Protein AF-A0A1S2QIK2-F1 (afdb_monomer)

Secondary structure (DSSP, 8-state):
-HHHHHHHHHHHHHHHHHHHHHHHHHHHHHHTGGGT-SSSHHHHHHHHHHHHHHHTEETTEE-HHHHHHHHHHHHHHHHHHHHHHHHHHHHHHHHTT--

Foldseek 3Di:
DLVVLVVVLVVLVVVLVVLVVLLVVLVVCLVPVVVLDDPDPVSVVVNVVSVCSNCCNDPPDRNNVSNVVSVVSVVVSVVSVVVSVVVVVVVVVVVVVVD

Structure (mmCIF, N/CA/C/O backbone):
data_AF-A0A1S2QIK2-F1
#
_entry.id   AF-A0A1S2QIK2-F1
#
loop_
_atom_site.group_PDB
_atom_site.id
_atom_site.type_symbol
_atom_site.label_atom_id
_atom_site.label_alt_id
_atom_site.label_comp_id
_atom_site.label_asym_id
_atom_site.label_entity_id
_atom_site.label_seq_id
_atom_site.pdbx_PDB_ins_code
_atom_site.Cartn_x
_atom_site.Cartn_y
_atom_site.Cartn_z
_atom_site.occupancy
_atom_site.B_iso_or_equiv
_atom_site.auth_seq_id
_atom_site.auth_comp_id
_atom_site.auth_asym_id
_atom_site.auth_atom_id
_atom_site.pdbx_PDB_model_num
ATOM 1 N N . MET A 1 1 ? -5.935 4.147 26.553 1.00 66.50 1 MET A N 1
ATOM 2 C CA . MET A 1 1 ? -6.179 3.355 25.323 1.00 66.50 1 MET A CA 1
ATOM 3 C C . MET A 1 1 ? -6.330 4.203 24.059 1.00 66.50 1 MET A C 1
ATOM 5 O O . MET A 1 1 ? -5.510 4.027 23.174 1.00 66.50 1 MET A O 1
ATOM 9 N N . TYR A 1 2 ? -7.274 5.155 23.953 1.00 76.75 2 TYR A N 1
ATOM 10 C CA . TYR A 1 2 ? -7.459 5.943 22.707 1.00 76.75 2 TYR A CA 1
ATOM 11 C C . TYR A 1 2 ? -6.205 6.715 22.236 1.00 76.75 2 TYR A C 1
ATOM 13 O O . TYR A 1 2 ? -5.917 6.744 21.045 1.00 76.75 2 TYR A O 1
ATOM 21 N N . LYS A 1 3 ? -5.421 7.299 23.159 1.00 80.31 3 LYS A N 1
ATOM 22 C CA . LYS A 1 3 ? -4.139 7.954 22.822 1.00 80.31 3 LYS A CA 1
ATOM 23 C C . LYS A 1 3 ? -3.128 6.965 22.221 1.00 80.31 3 LYS A C 1
ATOM 25 O O . LYS A 1 3 ? -2.548 7.259 21.186 1.00 80.31 3 LYS A O 1
ATOM 30 N N . THR A 1 4 ? -2.973 5.789 22.829 1.00 82.62 4 THR A N 1
ATOM 31 C CA . THR A 1 4 ? -2.077 4.722 22.354 1.00 82.62 4 THR A CA 1
ATOM 32 C C . THR A 1 4 ? -2.488 4.215 20.972 1.00 82.62 4 THR A C 1
ATOM 34 O O . THR A 1 4 ? -1.647 4.140 20.086 1.00 82.62 4 THR A O 1
ATOM 37 N N . LEU A 1 5 ? -3.785 3.962 20.752 1.00 85.56 5 LEU A N 1
ATOM 38 C CA . LEU A 1 5 ? -4.320 3.559 19.444 1.00 85.56 5 LEU A CA 1
ATOM 39 C C . LEU A 1 5 ? -4.040 4.610 18.364 1.00 85.56 5 LEU A C 1
ATOM 41 O O . LEU A 1 5 ? -3.653 4.263 17.254 1.00 85.56 5 LEU A O 1
ATOM 45 N N . LYS A 1 6 ? -4.166 5.897 18.706 1.00 86.62 6 LYS A N 1
ATOM 46 C CA . LYS A 1 6 ? -3.876 7.003 17.788 1.00 86.62 6 LYS A CA 1
ATOM 47 C C . LYS A 1 6 ? -2.396 7.090 17.414 1.00 86.62 6 LYS A C 1
ATOM 49 O O . LYS A 1 6 ? -2.087 7.324 16.251 1.00 86.62 6 LYS A O 1
ATOM 54 N N . VAL A 1 7 ? -1.496 6.868 18.371 1.00 89.19 7 VAL A N 1
ATOM 55 C CA . VAL A 1 7 ? -0.048 6.820 18.115 1.00 89.19 7 VAL A CA 1
ATOM 56 C C . VAL A 1 7 ? 0.309 5.620 17.237 1.00 89.19 7 VAL A C 1
ATOM 58 O O . VAL A 1 7 ? 1.007 5.792 16.244 1.00 89.19 7 VAL A O 1
ATOM 61 N N . ILE A 1 8 ? -0.226 4.433 17.545 1.00 89.06 8 ILE A N 1
ATOM 62 C CA . ILE A 1 8 ? -0.003 3.219 16.747 1.00 89.06 8 ILE A CA 1
ATOM 63 C C . ILE A 1 8 ? -0.510 3.415 15.314 1.00 89.06 8 ILE A C 1
ATOM 65 O O . ILE A 1 8 ? 0.237 3.153 14.378 1.00 89.06 8 ILE A O 1
ATOM 69 N N . HIS A 1 9 ? -1.730 3.933 15.129 1.00 92.56 9 HIS A N 1
ATOM 70 C CA . HIS A 1 9 ? -2.282 4.217 13.801 1.00 92.56 9 HIS A CA 1
ATOM 71 C C . HIS A 1 9 ? -1.425 5.224 13.026 1.00 92.56 9 HIS A C 1
ATOM 73 O O . HIS A 1 9 ? -1.164 5.016 11.849 1.00 92.56 9 HIS A O 1
ATOM 79 N N . HIS A 1 10 ? -0.955 6.297 13.668 1.00 91.19 10 HIS A N 1
ATOM 80 C CA . HIS A 1 10 ? -0.154 7.312 12.985 1.00 91.19 10 HIS A CA 1
ATOM 81 C C . HIS A 1 10 ? 1.227 6.784 12.566 1.00 91.19 10 HIS A C 1
ATOM 83 O O . HIS A 1 10 ? 1.657 7.033 11.445 1.00 91.19 10 HIS A O 1
ATOM 89 N N . ILE A 1 11 ? 1.900 6.010 13.424 1.00 90.94 11 ILE A N 1
ATOM 90 C CA . ILE A 1 11 ? 3.210 5.416 13.107 1.00 90.94 11 ILE A CA 1
ATOM 91 C C . ILE A 1 11 ? 3.064 4.325 12.040 1.00 90.94 11 ILE A C 1
ATOM 93 O O . ILE A 1 11 ? 3.779 4.344 11.039 1.00 90.94 11 ILE A O 1
ATOM 97 N N . ALA A 1 12 ? 2.104 3.410 12.212 1.00 90.38 12 ALA A N 1
ATOM 98 C CA . ALA A 1 12 ? 1.802 2.388 11.213 1.00 90.38 12 ALA A CA 1
ATOM 99 C C . ALA A 1 12 ? 1.356 3.018 9.886 1.00 90.38 12 ALA A C 1
ATOM 101 O O . ALA A 1 12 ? 1.701 2.517 8.821 1.00 90.38 12 ALA A O 1
ATOM 102 N N . GLY A 1 13 ? 0.634 4.138 9.942 1.00 92.88 13 GLY A N 1
ATOM 103 C CA . GLY A 1 13 ? 0.178 4.891 8.779 1.00 92.88 13 GLY A CA 1
ATOM 104 C C . GLY A 1 13 ? 1.309 5.612 8.064 1.00 92.88 13 GLY A C 1
ATOM 105 O O . GLY A 1 13 ? 1.320 5.645 6.839 1.00 92.88 13 GLY A O 1
ATOM 106 N N . LEU A 1 14 ? 2.304 6.127 8.787 1.00 93.50 14 LEU A N 1
ATOM 107 C CA . LEU A 1 14 ? 3.482 6.737 8.176 1.00 93.50 14 LEU A CA 1
ATOM 108 C C . LEU A 1 14 ? 4.303 5.690 7.409 1.00 93.50 14 LEU A C 1
ATOM 110 O O . LEU A 1 14 ? 4.634 5.899 6.246 1.00 93.50 14 LEU A O 1
ATOM 114 N N . ILE A 1 15 ? 4.552 4.533 8.028 1.00 91.31 15 ILE A N 1
ATOM 115 C CA . ILE A 1 15 ? 5.289 3.426 7.399 1.00 91.31 15 ILE A CA 1
ATOM 116 C C . ILE A 1 15 ? 4.483 2.842 6.230 1.00 91.31 15 ILE A C 1
ATOM 118 O O . ILE A 1 15 ? 5.005 2.665 5.131 1.00 91.31 15 ILE A O 1
ATOM 122 N N . GLY A 1 16 ? 3.192 2.586 6.449 1.00 91.31 16 GLY A N 1
ATOM 123 C CA . GLY A 1 16 ? 2.292 2.043 5.437 1.00 91.31 16 GLY A CA 1
ATOM 124 C C . GLY A 1 16 ? 2.088 2.990 4.258 1.00 91.31 16 GLY A C 1
ATOM 125 O O . GLY A 1 16 ? 2.076 2.536 3.120 1.00 91.31 16 GLY A O 1
ATOM 126 N N . SER A 1 17 ? 1.986 4.302 4.491 1.00 91.38 17 SER A N 1
ATOM 127 C CA . SER A 1 17 ? 1.806 5.272 3.405 1.00 91.38 17 SER A CA 1
ATOM 128 C C . SER A 1 17 ? 3.024 5.340 2.492 1.00 91.38 17 SER A C 1
ATOM 130 O O . SER A 1 17 ? 2.837 5.406 1.284 1.00 91.38 17 SER A O 1
ATOM 132 N N . LEU A 1 18 ? 4.248 5.229 3.021 1.00 91.94 18 LEU A N 1
ATOM 133 C CA . LEU A 1 18 ? 5.455 5.157 2.196 1.00 91.94 18 LEU A CA 1
ATOM 134 C C . LEU A 1 18 ? 5.439 3.928 1.274 1.00 91.94 18 LEU A C 1
ATOM 136 O O . LEU A 1 18 ? 5.712 4.042 0.078 1.00 91.94 18 LEU A O 1
ATOM 140 N N . LEU A 1 19 ? 5.073 2.765 1.817 1.00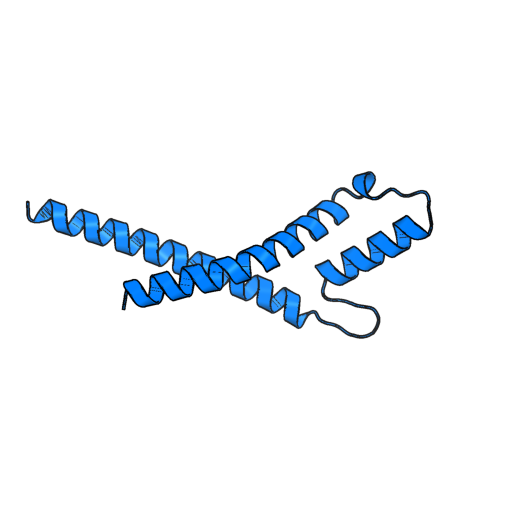 89.88 19 LEU A N 1
ATOM 141 C CA . LEU A 1 19 ? 4.976 1.524 1.050 1.00 89.88 19 LEU A CA 1
ATOM 142 C C . LEU A 1 19 ? 3.874 1.603 -0.017 1.00 89.88 19 LEU A C 1
ATOM 144 O O . LEU A 1 19 ? 4.108 1.270 -1.176 1.00 89.88 19 LEU A O 1
ATOM 148 N N . VAL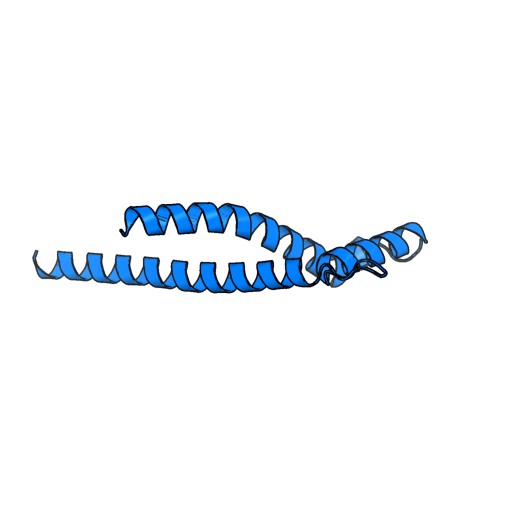 A 1 20 ? 2.687 2.097 0.340 1.00 90.56 20 VAL A N 1
ATOM 149 C CA . VAL A 1 20 ? 1.561 2.254 -0.595 1.00 90.56 20 VAL A CA 1
ATOM 150 C C . VAL A 1 20 ? 1.873 3.278 -1.680 1.00 90.56 20 VAL A C 1
ATOM 152 O O . VAL A 1 20 ? 1.504 3.074 -2.831 1.00 90.56 20 VAL A O 1
ATOM 155 N N . LEU A 1 21 ? 2.583 4.355 -1.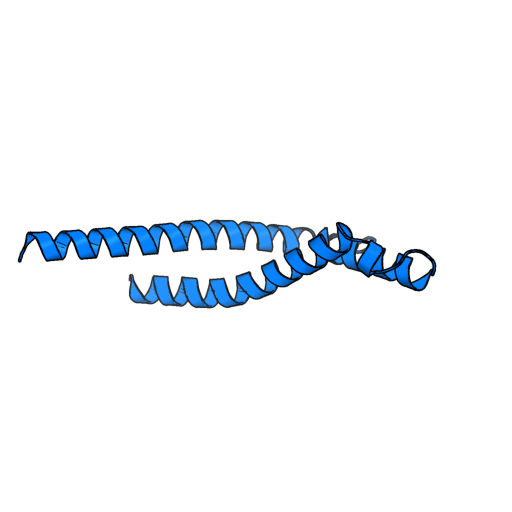347 1.00 93.25 21 LEU A N 1
ATOM 156 C CA . LEU A 1 21 ? 3.006 5.370 -2.307 1.00 93.25 21 LEU A CA 1
ATOM 157 C C . LEU A 1 21 ? 3.957 4.762 -3.346 1.00 93.25 21 LEU A C 1
ATOM 159 O O . LEU A 1 21 ? 3.769 4.982 -4.539 1.00 93.25 21 LEU A O 1
ATOM 163 N N . LEU A 1 22 ? 4.904 3.919 -2.924 1.00 91.31 22 LEU A N 1
ATOM 164 C CA . LEU A 1 22 ? 5.753 3.158 -3.844 1.00 91.31 22 LEU A CA 1
ATOM 165 C C . LEU A 1 22 ? 4.922 2.239 -4.756 1.00 91.31 22 LEU A C 1
ATOM 167 O O . LEU A 1 22 ? 5.115 2.239 -5.975 1.00 91.31 22 LEU A O 1
ATOM 171 N N . MET A 1 23 ? 3.966 1.494 -4.194 1.00 90.56 23 MET A N 1
ATOM 172 C CA . MET A 1 23 ?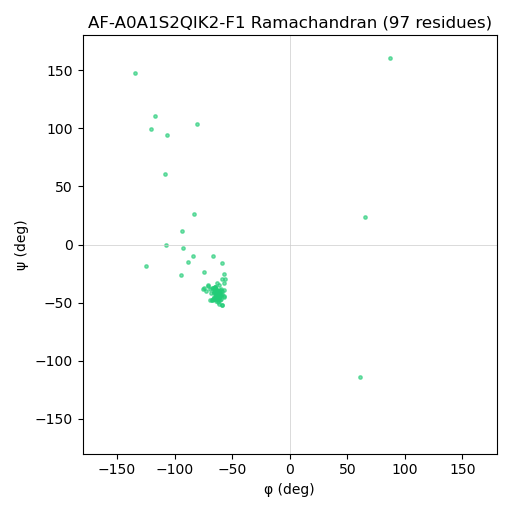 3.084 0.601 -4.962 1.00 90.56 23 MET A CA 1
ATOM 173 C C . MET A 1 23 ? 2.211 1.366 -5.963 1.00 90.56 23 MET A C 1
ATOM 175 O O . MET A 1 23 ? 2.029 0.926 -7.099 1.00 90.56 23 MET A O 1
ATOM 179 N N . ALA A 1 24 ? 1.716 2.539 -5.570 1.00 92.62 24 ALA A N 1
ATOM 180 C CA . ALA A 1 24 ? 0.926 3.416 -6.419 1.00 92.62 24 ALA A CA 1
ATOM 181 C C . ALA A 1 24 ? 1.768 4.001 -7.558 1.00 92.62 24 ALA A C 1
ATOM 183 O O . ALA A 1 24 ? 1.350 3.930 -8.709 1.00 92.62 24 ALA A O 1
ATOM 184 N N . ILE A 1 25 ? 2.966 4.525 -7.269 1.00 94.00 25 ILE A N 1
ATOM 185 C CA . ILE A 1 25 ? 3.870 5.064 -8.295 1.00 94.00 25 ILE A CA 1
ATOM 186 C C . ILE A 1 25 ? 4.220 3.975 -9.309 1.00 94.00 25 ILE A C 1
ATOM 188 O O . ILE A 1 25 ? 4.038 4.177 -10.507 1.00 94.00 25 ILE A O 1
ATOM 192 N N . THR A 1 26 ? 4.679 2.811 -8.847 1.00 92.75 26 THR A N 1
ATOM 193 C CA . THR A 1 26 ? 5.050 1.700 -9.738 1.00 92.75 26 THR A CA 1
ATOM 194 C C . THR A 1 26 ? 3.862 1.221 -10.577 1.00 92.75 26 THR A C 1
ATOM 196 O O . THR A 1 26 ? 4.012 1.038 -11.782 1.00 92.75 26 THR A O 1
ATOM 199 N N . GLY A 1 27 ? 2.663 1.120 -9.993 1.00 90.81 27 GLY A N 1
ATOM 200 C CA . GLY A 1 27 ? 1.436 0.778 -10.718 1.00 90.81 27 GLY A CA 1
ATOM 201 C C . GLY A 1 27 ? 1.038 1.821 -11.768 1.00 90.81 27 GLY A C 1
ATOM 202 O O . GLY A 1 27 ? 0.730 1.466 -12.904 1.00 90.81 27 GLY A O 1
ATOM 203 N N . ILE A 1 28 ? 1.105 3.114 -11.434 1.00 93.44 28 ILE A N 1
ATOM 204 C CA . ILE A 1 28 ? 0.829 4.215 -12.373 1.00 93.44 28 ILE A CA 1
ATOM 205 C C . ILE A 1 28 ? 1.828 4.193 -13.532 1.00 93.44 28 ILE A C 1
ATOM 207 O O . ILE A 1 28 ? 1.423 4.338 -14.683 1.00 93.44 28 ILE A O 1
ATOM 211 N N . LEU A 1 29 ? 3.113 3.965 -13.251 1.00 91.25 29 LEU A N 1
ATOM 212 C CA . LEU A 1 29 ? 4.158 3.844 -14.268 1.00 91.25 29 LEU A CA 1
ATOM 213 C C . LEU A 1 29 ? 3.900 2.660 -15.216 1.00 91.25 29 LEU A C 1
ATOM 215 O O . LEU A 1 29 ? 4.082 2.791 -16.426 1.00 91.25 29 LEU A O 1
ATOM 219 N N . LEU A 1 30 ? 3.426 1.527 -14.690 1.00 88.19 30 LEU A N 1
ATOM 220 C CA . LEU A 1 30 ? 3.044 0.363 -15.496 1.00 88.19 30 LEU A CA 1
ATOM 221 C C . LEU A 1 30 ? 1.766 0.588 -16.303 1.00 88.19 30 LEU A C 1
ATOM 223 O O . LEU A 1 30 ? 1.663 0.083 -17.417 1.00 88.19 30 LEU A O 1
ATOM 227 N N . ASN A 1 31 ? 0.803 1.341 -15.773 1.00 90.06 31 ASN A N 1
ATOM 228 C CA . ASN A 1 31 ? -0.432 1.660 -16.485 1.00 90.06 31 ASN A CA 1
ATOM 229 C C . ASN A 1 31 ? -0.192 2.701 -17.592 1.00 90.06 31 ASN A C 1
ATOM 231 O O . ASN A 1 31 ? -0.728 2.600 -18.693 1.00 90.06 31 ASN A O 1
ATOM 235 N N . HIS A 1 32 ? 0.682 3.675 -17.333 1.00 87.44 32 HIS A N 1
ATOM 236 C CA . HIS A 1 32 ? 1.057 4.737 -18.263 1.00 87.44 32 HIS A CA 1
ATOM 237 C C . HIS A 1 32 ? 2.480 4.539 -18.793 1.00 87.44 32 HIS A C 1
ATOM 239 O O . HIS A 1 32 ? 3.339 5.413 -18.662 1.00 87.44 32 HIS A O 1
ATOM 245 N N . ARG A 1 33 ? 2.729 3.409 -19.471 1.00 81.31 33 ARG A N 1
ATOM 246 C CA . ARG A 1 33 ? 4.066 3.059 -20.001 1.00 81.31 33 ARG A CA 1
ATOM 247 C C . ARG A 1 33 ? 4.659 4.077 -20.984 1.00 81.31 33 ARG A C 1
ATOM 249 O O . ARG A 1 33 ? 5.869 4.087 -21.191 1.00 81.31 33 ARG A O 1
ATOM 256 N N . SER A 1 34 ? 3.845 4.990 -21.521 1.00 83.50 34 SER A N 1
ATOM 257 C CA . SER A 1 34 ? 4.322 6.142 -22.302 1.00 83.50 34 SER A CA 1
ATOM 258 C C . SER A 1 34 ? 5.301 7.036 -21.534 1.00 83.50 34 SER A C 1
ATOM 260 O O . SER A 1 34 ? 6.106 7.709 -22.167 1.00 83.50 34 SER A O 1
ATOM 262 N N . LEU A 1 35 ? 5.247 7.047 -20.198 1.00 82.38 35 LEU A N 1
ATOM 263 C CA . LEU A 1 35 ? 6.162 7.812 -19.345 1.00 82.38 35 LEU A CA 1
ATOM 264 C C . LEU A 1 35 ? 7.562 7.180 -19.261 1.00 82.38 35 LEU A C 1
ATOM 266 O O . LEU A 1 35 ? 8.528 7.874 -18.966 1.00 82.38 35 LEU A O 1
ATOM 270 N N . ILE A 1 36 ? 7.668 5.869 -19.508 1.00 82.12 36 ILE A N 1
ATOM 271 C CA . ILE A 1 36 ? 8.914 5.090 -19.404 1.00 82.12 36 ILE A CA 1
ATOM 272 C C . ILE A 1 36 ? 9.615 4.982 -20.769 1.00 82.12 36 ILE A C 1
ATOM 274 O O . ILE A 1 36 ? 10.835 4.846 -20.840 1.00 82.12 36 ILE A O 1
ATOM 278 N N . GLY A 1 37 ? 8.848 5.067 -21.859 1.00 80.31 37 GLY A N 1
ATOM 279 C CA . GLY A 1 37 ? 9.339 4.887 -23.224 1.00 80.31 37 GLY A CA 1
ATOM 280 C C . GLY A 1 37 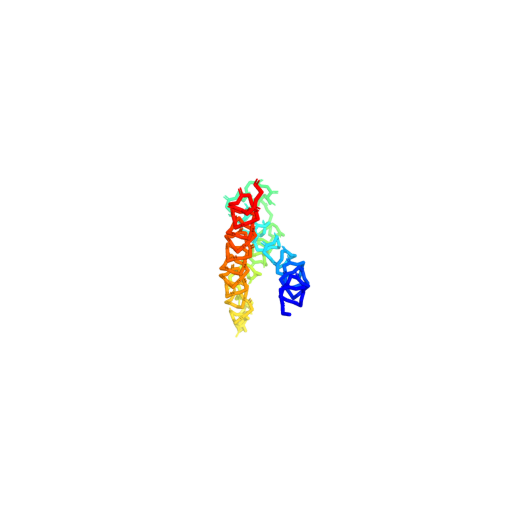? 9.341 3.420 -23.667 1.00 80.31 37 GLY A C 1
ATOM 281 O O . GLY A 1 37 ? 9.267 2.501 -22.851 1.00 80.31 37 GLY A O 1
ATOM 282 N N . TYR A 1 38 ? 9.388 3.204 -24.985 1.00 77.19 38 TYR A N 1
ATOM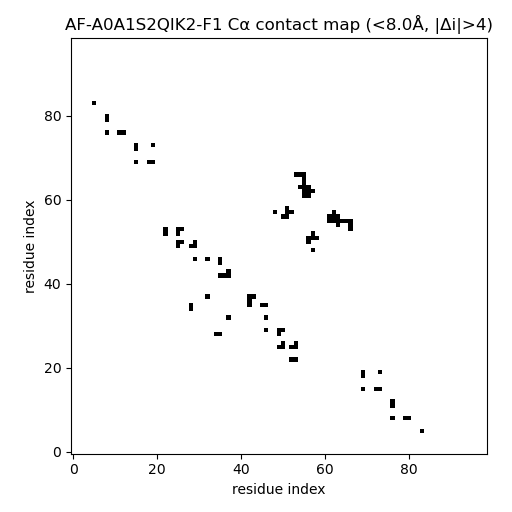 283 C CA . TYR A 1 38 ? 9.250 1.874 -25.605 1.00 77.19 38 TYR A CA 1
ATOM 284 C C . TYR A 1 38 ? 10.410 1.481 -26.527 1.00 77.19 38 TYR A C 1
ATOM 286 O O . TYR A 1 38 ? 10.569 0.304 -26.828 1.00 77.19 38 TYR A O 1
ATOM 294 N N . SER A 1 39 ? 11.219 2.439 -26.985 1.00 80.62 39 SER A N 1
ATOM 295 C CA . SER A 1 39 ? 12.144 2.222 -28.109 1.00 80.62 39 SER A CA 1
ATOM 296 C C . SER A 1 39 ? 13.565 1.805 -27.714 1.00 80.62 39 SER A C 1
ATOM 298 O O . SER A 1 39 ? 14.452 1.824 -28.563 1.00 80.62 39 SER A O 1
ATOM 300 N N . SER A 1 40 ? 13.823 1.437 -26.456 1.00 87.12 40 SER A N 1
ATOM 301 C CA . SER A 1 40 ? 15.152 0.991 -26.022 1.00 87.12 40 SER A CA 1
ATOM 302 C C . SER A 1 40 ? 15.095 -0.265 -25.153 1.00 87.12 40 SER A C 1
ATOM 304 O O . SER A 1 40 ? 14.185 -0.449 -24.345 1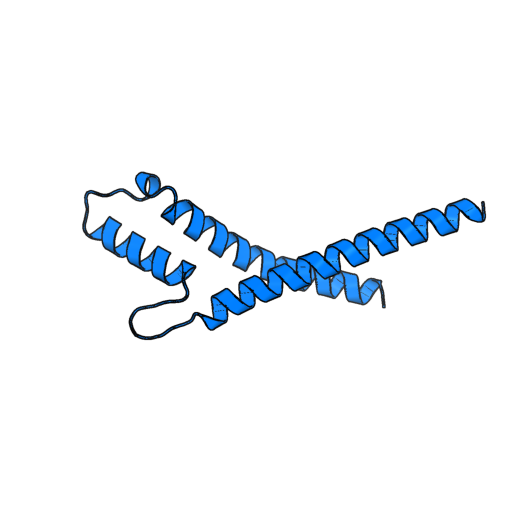.00 87.12 40 SER A O 1
ATOM 306 N N . ASN A 1 41 ? 16.132 -1.103 -25.262 1.00 88.00 41 ASN A N 1
ATOM 307 C CA . ASN A 1 41 ? 16.325 -2.256 -24.375 1.00 88.00 41 ASN A CA 1
ATOM 308 C C . ASN A 1 41 ? 16.374 -1.833 -22.897 1.00 88.00 41 ASN A C 1
ATOM 310 O O . ASN A 1 41 ? 15.876 -2.538 -22.027 1.00 88.00 41 ASN A O 1
ATOM 314 N N . THR A 1 42 ? 16.914 -0.644 -22.613 1.00 88.31 42 THR A N 1
ATOM 315 C CA . THR A 1 42 ? 16.949 -0.080 -21.258 1.00 88.31 42 THR A CA 1
ATOM 316 C C . THR A 1 42 ? 15.554 0.223 -20.714 1.00 88.31 42 THR A C 1
ATOM 318 O O . THR A 1 42 ? 15.285 -0.067 -19.551 1.00 88.31 42 THR A O 1
ATOM 321 N N . ALA A 1 43 ? 14.645 0.747 -21.544 1.00 87.38 43 ALA A N 1
ATOM 322 C CA . ALA A 1 43 ? 13.264 0.998 -21.143 1.00 87.38 43 ALA A CA 1
ATOM 323 C C . ALA A 1 43 ? 12.510 -0.314 -20.889 1.00 87.38 43 ALA A C 1
ATOM 325 O O . ALA A 1 43 ? 11.737 -0.406 -19.938 1.00 87.38 43 ALA A O 1
ATOM 326 N N . PHE A 1 44 ? 12.779 -1.352 -21.686 1.00 88.25 44 PHE A N 1
ATOM 327 C CA . PHE A 1 44 ? 12.198 -2.679 -21.484 1.00 88.25 44 PHE A CA 1
ATOM 328 C C . PHE A 1 44 ? 12.646 -3.327 -20.163 1.00 88.25 44 PHE A C 1
ATOM 330 O O . PHE A 1 44 ? 11.807 -3.792 -19.389 1.00 88.25 44 PHE A O 1
ATOM 337 N N . GLU A 1 45 ? 13.946 -3.301 -19.852 1.00 89.25 45 GLU A N 1
ATOM 338 C CA . GLU A 1 45 ? 14.457 -3.823 -18.577 1.00 89.25 45 GLU A CA 1
ATOM 339 C C . GLU A 1 45 ? 13.948 -3.015 -17.372 1.00 89.25 45 GLU A C 1
ATOM 341 O O . GLU A 1 45 ? 13.589 -3.597 -16.347 1.00 89.25 45 GLU A O 1
ATOM 346 N N . LEU A 1 46 ? 13.804 -1.692 -17.510 1.00 89.81 46 LEU A N 1
ATOM 347 C CA . LEU A 1 46 ? 13.195 -0.849 -16.481 1.00 89.81 46 LEU A CA 1
ATOM 348 C C . LEU A 1 46 ? 11.718 -1.204 -16.245 1.00 89.81 46 LEU A C 1
ATOM 350 O O . LEU A 1 46 ? 11.297 -1.327 -15.097 1.00 89.81 46 LEU A O 1
ATOM 354 N N . GLN A 1 47 ? 10.929 -1.425 -17.301 1.00 89.62 47 GLN A N 1
ATOM 355 C CA . GLN A 1 47 ? 9.535 -1.867 -1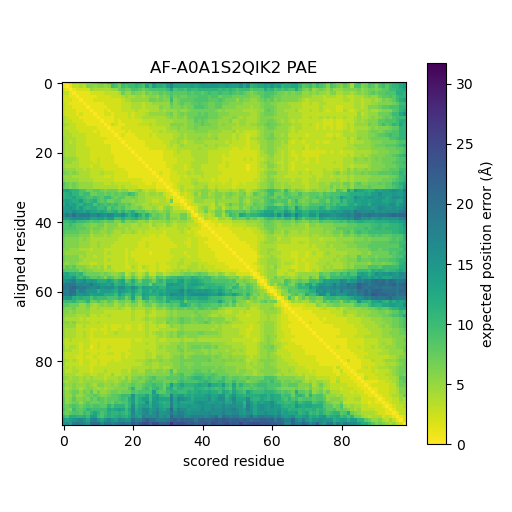7.168 1.00 89.62 47 GLN A CA 1
ATOM 356 C C . GLN A 1 47 ? 9.430 -3.223 -16.461 1.00 89.62 47 GLN A C 1
ATOM 358 O O . GLN A 1 47 ? 8.583 -3.384 -15.582 1.00 89.62 47 GLN A O 1
ATOM 363 N N . LYS A 1 48 ? 10.299 -4.184 -16.801 1.00 88.44 48 LYS A N 1
ATOM 364 C CA . LYS A 1 48 ? 10.366 -5.490 -16.124 1.00 88.44 48 LYS A CA 1
ATOM 365 C C . LYS A 1 48 ? 10.720 -5.345 -14.649 1.00 88.44 48 LYS A C 1
ATOM 367 O O . LYS A 1 48 ? 10.112 -6.007 -13.814 1.00 88.44 48 LYS A O 1
ATOM 372 N N . PHE A 1 49 ? 11.660 -4.464 -14.323 1.00 89.12 49 PHE A N 1
ATOM 373 C CA . PHE A 1 49 ? 12.035 -4.184 -12.942 1.00 89.12 49 PHE A CA 1
ATOM 374 C C . PHE A 1 49 ? 10.887 -3.540 -12.149 1.00 89.12 49 PHE A C 1
ATOM 376 O O . PHE A 1 49 ? 10.568 -3.993 -11.054 1.00 89.12 49 PHE A O 1
ATOM 383 N N . ILE A 1 50 ? 10.205 -2.539 -12.716 1.00 90.56 50 ILE A N 1
ATOM 384 C CA . ILE A 1 50 ? 9.035 -1.902 -12.086 1.00 90.56 50 ILE A CA 1
ATOM 385 C C . ILE A 1 50 ? 7.905 -2.922 -11.898 1.00 90.56 50 ILE A C 1
ATOM 387 O O . ILE A 1 50 ? 7.280 -2.959 -10.840 1.00 90.56 50 ILE A O 1
ATOM 391 N N . PHE A 1 51 ? 7.668 -3.780 -12.893 1.00 89.50 51 PHE A N 1
ATOM 392 C CA . PHE A 1 51 ? 6.699 -4.868 -12.790 1.00 89.50 51 PHE A CA 1
ATOM 393 C C . PHE A 1 51 ? 7.067 -5.844 -11.675 1.00 89.50 51 PHE A C 1
ATOM 395 O O . PHE A 1 51 ? 6.202 -6.228 -10.893 1.00 89.50 51 PHE A O 1
ATOM 402 N N . ALA A 1 52 ? 8.341 -6.209 -11.558 1.00 88.44 52 ALA A N 1
ATOM 403 C CA . ALA A 1 52 ? 8.829 -7.084 -10.502 1.00 88.44 52 ALA A CA 1
ATOM 404 C C . ALA A 1 52 ? 8.636 -6.475 -9.103 1.00 88.44 52 ALA A C 1
ATOM 406 O O . ALA A 1 52 ? 8.208 -7.174 -8.186 1.00 88.44 52 ALA A O 1
ATOM 407 N N . LEU A 1 53 ? 8.876 -5.168 -8.951 1.00 87.94 53 LEU A N 1
ATOM 408 C CA . LEU A 1 53 ? 8.612 -4.442 -7.706 1.00 87.94 53 LEU A CA 1
ATOM 409 C C . LEU A 1 53 ? 7.116 -4.373 -7.371 1.00 87.94 53 LEU A C 1
ATOM 411 O O . LEU A 1 53 ? 6.748 -4.562 -6.217 1.00 87.94 53 LEU A O 1
ATOM 415 N N . HIS A 1 54 ? 6.257 -4.129 -8.364 1.00 89.31 54 HIS A N 1
ATOM 416 C CA . HIS A 1 54 ? 4.811 -3.995 -8.164 1.00 89.31 54 HIS A CA 1
ATOM 417 C C . HIS A 1 54 ? 4.103 -5.337 -7.932 1.00 89.31 54 HIS A C 1
ATOM 419 O O . HIS A 1 54 ? 3.172 -5.425 -7.142 1.00 89.31 54 HIS A O 1
ATOM 425 N N . SER A 1 55 ? 4.524 -6.392 -8.627 1.00 88.00 55 SER A N 1
ATOM 426 C CA . SER A 1 55 ? 3.947 -7.737 -8.488 1.00 88.00 55 SER A CA 1
ATOM 427 C C . SER A 1 55 ? 4.550 -8.533 -7.332 1.00 88.00 55 SER A C 1
ATOM 429 O O . SER A 1 55 ? 4.077 -9.625 -7.027 1.00 88.00 55 SER A O 1
ATOM 431 N N . GLY A 1 56 ? 5.627 -8.031 -6.722 1.00 85.12 56 GLY A N 1
ATOM 432 C CA . GLY A 1 56 ? 6.402 -8.792 -5.751 1.00 85.12 56 GLY A CA 1
ATOM 433 C C . GLY A 1 56 ? 7.105 -10.007 -6.373 1.00 85.12 56 GLY A C 1
ATOM 434 O O . GLY A 1 56 ? 7.417 -10.969 -5.676 1.00 85.12 56 GLY A O 1
ATOM 435 N N . SER A 1 57 ? 7.360 -10.009 -7.682 1.00 83.06 57 SER A N 1
ATOM 436 C CA . SER A 1 57 ? 7.947 -11.150 -8.389 1.00 83.06 57 SER A CA 1
ATOM 437 C C . SER A 1 57 ? 9.262 -10.769 -9.059 1.00 83.06 57 SER A C 1
ATOM 439 O O . SER A 1 57 ? 9.268 -10.216 -10.156 1.00 83.06 57 SER A O 1
ATOM 441 N N . VAL A 1 58 ? 10.396 -11.097 -8.428 1.00 78.88 58 VAL A N 1
ATOM 442 C CA . VAL A 1 58 ? 11.736 -10.806 -8.962 1.00 78.88 58 VAL A CA 1
ATOM 443 C C . VAL A 1 58 ? 12.379 -12.100 -9.465 1.00 78.88 58 VAL A C 1
ATOM 445 O O . VAL A 1 58 ? 13.007 -12.845 -8.712 1.00 78.88 58 VAL A O 1
ATOM 448 N N . GLY A 1 59 ? 12.236 -12.375 -10.763 1.00 73.31 59 GLY A N 1
ATOM 449 C CA . GLY A 1 59 ? 12.859 -13.539 -11.403 1.00 73.31 59 GLY A CA 1
ATOM 450 C C . GLY A 1 59 ? 12.384 -14.867 -10.800 1.00 73.31 59 GLY A C 1
ATOM 451 O O . GLY A 1 59 ? 11.217 -15.212 -10.941 1.00 73.31 59 GLY A O 1
ATOM 452 N N . ASN A 1 60 ? 13.290 -15.602 -10.142 1.00 68.25 60 ASN A N 1
ATOM 453 C CA . ASN A 1 60 ? 13.020 -16.905 -9.512 1.00 68.25 60 ASN A CA 1
ATOM 454 C C . ASN A 1 60 ? 12.626 -16.804 -8.021 1.00 68.25 60 ASN A C 1
ATOM 456 O O . ASN A 1 60 ? 12.342 -17.820 -7.390 1.00 68.25 60 ASN A O 1
ATOM 460 N N . THR A 1 61 ? 12.627 -15.596 -7.447 1.00 69.19 61 THR A N 1
ATOM 461 C CA . THR A 1 61 ? 12.308 -15.363 -6.033 1.00 69.19 61 THR A CA 1
ATOM 462 C C . THR A 1 61 ? 11.056 -14.496 -5.924 1.00 69.19 61 THR A C 1
ATOM 464 O O . THR A 1 61 ? 11.064 -13.303 -6.235 1.00 69.19 61 THR A O 1
ATOM 467 N N . SER A 1 62 ? 9.963 -15.093 -5.455 1.00 73.62 62 SER A N 1
ATOM 468 C CA . SER A 1 62 ? 8.711 -14.389 -5.178 1.00 73.62 62 SER A CA 1
ATOM 469 C C . SER A 1 62 ? 8.785 -13.686 -3.820 1.00 73.62 62 SER A C 1
ATOM 471 O O . SER A 1 62 ? 8.622 -14.302 -2.770 1.00 73.62 62 SER A O 1
ATOM 473 N N . ILE A 1 63 ? 8.977 -12.368 -3.837 1.00 77.94 63 ILE A N 1
ATOM 474 C CA . ILE A 1 63 ? 8.741 -11.467 -2.695 1.00 77.94 63 ILE A CA 1
ATOM 475 C C . ILE A 1 63 ? 7.257 -11.052 -2.592 1.00 77.94 63 ILE A C 1
ATOM 477 O O . ILE A 1 63 ? 6.942 -10.004 -2.037 1.00 77.94 63 ILE A O 1
ATOM 481 N N . VAL A 1 64 ? 6.337 -11.884 -3.094 1.00 80.88 64 VAL A N 1
ATOM 482 C CA . VAL A 1 64 ? 4.875 -11.663 -3.103 1.00 80.88 64 VAL A CA 1
ATOM 483 C C . VAL A 1 64 ? 4.333 -11.423 -1.689 1.00 80.88 64 VAL A C 1
ATOM 485 O O . VAL A 1 64 ? 3.419 -10.631 -1.478 1.00 80.88 64 VAL A O 1
ATOM 488 N N . TRP A 1 65 ? 4.977 -12.011 -0.681 1.00 81.62 65 TRP A N 1
ATOM 489 C CA . TRP A 1 65 ? 4.641 -11.770 0.719 1.00 81.62 65 TRP A CA 1
ATOM 490 C C . TRP A 1 65 ? 4.768 -10.286 1.124 1.00 81.62 65 TRP A C 1
ATOM 492 O O . TRP A 1 65 ? 4.026 -9.826 1.987 1.00 81.62 65 TRP A O 1
ATOM 502 N N . LEU A 1 66 ? 5.662 -9.510 0.496 1.00 82.81 66 LEU A N 1
ATOM 503 C CA . LEU A 1 66 ? 5.838 -8.084 0.788 1.00 82.81 66 LEU A CA 1
ATOM 504 C C . LEU A 1 66 ? 4.672 -7.244 0.248 1.00 82.81 66 LEU A C 1
ATOM 506 O O . LEU A 1 66 ? 4.203 -6.328 0.927 1.00 82.81 66 LEU A O 1
ATOM 510 N N . THR A 1 67 ? 4.178 -7.569 -0.950 1.00 86.56 67 THR A N 1
ATOM 511 C CA . THR A 1 67 ? 3.007 -6.902 -1.538 1.00 86.56 67 THR A CA 1
ATOM 512 C C . THR A 1 67 ? 1.732 -7.249 -0.773 1.00 86.56 67 THR A C 1
ATOM 514 O O . THR A 1 67 ? 0.923 -6.360 -0.500 1.00 86.56 67 THR A O 1
ATOM 517 N N . ASP A 1 68 ? 1.603 -8.499 -0.321 1.00 89.00 68 ASP A N 1
ATOM 518 C CA . ASP A 1 68 ? 0.478 -8.949 0.504 1.00 89.00 68 ASP A CA 1
ATOM 519 C C . ASP A 1 68 ? 0.465 -8.261 1.874 1.00 89.00 68 ASP A C 1
ATOM 521 O O . ASP A 1 68 ? -0.586 -7.812 2.339 1.00 89.00 68 ASP A O 1
ATOM 525 N N . ILE A 1 69 ? 1.635 -8.083 2.500 1.00 88.00 69 ILE A N 1
ATOM 526 C CA . ILE A 1 69 ? 1.763 -7.276 3.721 1.00 88.00 69 ILE A CA 1
ATOM 527 C C . ILE A 1 69 ? 1.299 -5.844 3.468 1.00 88.00 69 ILE A C 1
ATOM 529 O O . ILE A 1 69 ? 0.571 -5.290 4.290 1.00 88.00 69 ILE A O 1
ATOM 533 N N . GLY A 1 70 ? 1.663 -5.252 2.329 1.00 88.50 70 GLY A N 1
ATOM 534 C CA . GLY A 1 70 ? 1.190 -3.924 1.947 1.00 88.50 70 GLY A CA 1
ATOM 535 C C . GLY A 1 70 ? -0.336 -3.827 1.895 1.00 88.50 70 GLY A C 1
ATOM 536 O O . GLY A 1 70 ? -0.919 -2.897 2.461 1.00 88.50 70 GLY A O 1
ATOM 537 N N . ALA A 1 71 ? -0.990 -4.818 1.288 1.00 90.56 71 ALA A N 1
ATOM 538 C CA . ALA A 1 71 ? -2.446 -4.895 1.222 1.00 90.56 71 ALA A CA 1
ATOM 539 C C . ALA A 1 71 ? -3.081 -5.053 2.616 1.00 90.56 71 ALA A C 1
ATOM 541 O O . ALA A 1 71 ? -4.015 -4.324 2.962 1.00 90.56 71 ALA A O 1
ATOM 542 N N . ILE A 1 72 ? -2.542 -5.942 3.456 1.00 92.12 72 ILE A N 1
ATOM 543 C CA . ILE A 1 72 ? -3.009 -6.136 4.837 1.00 92.12 72 ILE A CA 1
ATOM 544 C C . ILE A 1 72 ? -2.848 -4.843 5.645 1.00 92.12 72 ILE A C 1
ATOM 546 O O . ILE A 1 72 ? -3.777 -4.426 6.342 1.00 92.12 72 ILE A O 1
ATOM 550 N N . CYS A 1 73 ? -1.706 -4.164 5.517 1.00 90.25 73 CYS A N 1
ATOM 551 C CA . CYS A 1 73 ? -1.467 -2.870 6.144 1.00 90.25 73 CYS A CA 1
ATOM 552 C C . CYS A 1 73 ? -2.518 -1.837 5.719 1.00 90.25 73 CYS A C 1
ATOM 554 O O . CYS A 1 73 ? -3.059 -1.151 6.587 1.00 90.25 73 CYS A O 1
ATOM 556 N N . MET A 1 74 ? -2.866 -1.750 4.429 1.00 92.19 74 MET A N 1
ATOM 557 C CA . MET A 1 74 ? -3.925 -0.846 3.955 1.00 92.19 74 MET A CA 1
ATOM 558 C C . MET A 1 74 ? -5.288 -1.158 4.572 1.00 92.19 74 MET A C 1
ATOM 560 O O . MET A 1 74 ? -5.992 -0.238 4.992 1.00 92.19 74 MET A O 1
ATOM 564 N N . ILE A 1 75 ? -5.655 -2.437 4.665 1.00 94.62 75 ILE A N 1
ATOM 565 C CA . ILE A 1 75 ? -6.930 -2.859 5.257 1.00 94.62 75 ILE A CA 1
ATOM 566 C C . ILE A 1 75 ? -6.985 -2.453 6.734 1.00 94.62 75 ILE A C 1
ATOM 568 O O . ILE A 1 75 ? -7.938 -1.802 7.168 1.00 94.62 75 ILE A O 1
ATOM 572 N N . VAL A 1 76 ? -5.941 -2.771 7.504 1.00 91.88 76 VAL A N 1
ATOM 573 C CA . VAL A 1 76 ? -5.869 -2.453 8.939 1.00 91.88 76 VAL A CA 1
ATOM 574 C C . VAL A 1 76 ? -5.862 -0.941 9.176 1.00 91.88 76 VAL A C 1
ATOM 576 O O . VAL A 1 76 ? -6.555 -0.450 10.074 1.00 91.88 76 VAL A O 1
ATOM 579 N N . LEU A 1 77 ? -5.125 -0.177 8.366 1.00 91.56 77 LEU A N 1
ATOM 580 C CA . LEU A 1 77 ? -5.099 1.285 8.447 1.00 91.56 77 LEU A CA 1
ATOM 581 C C . LEU A 1 77 ? -6.465 1.897 8.139 1.00 91.56 77 LEU A C 1
ATOM 583 O O . LEU A 1 77 ? -6.916 2.774 8.874 1.00 91.56 77 LEU A O 1
ATOM 587 N N . SER A 1 78 ? -7.152 1.394 7.115 1.00 94.69 78 SER A N 1
ATOM 588 C CA . SER A 1 78 ? -8.493 1.849 6.750 1.00 94.69 78 SER A CA 1
ATOM 589 C C . SER A 1 78 ? -9.498 1.597 7.882 1.00 94.69 78 SER A C 1
ATOM 591 O O . SER A 1 78 ? -10.154 2.527 8.358 1.00 94.69 78 SER A O 1
ATOM 593 N N . ILE A 1 79 ? -9.546 0.367 8.408 1.00 94.56 79 ILE A N 1
ATOM 594 C CA . ILE A 1 79 ? -10.466 -0.011 9.494 1.00 94.56 79 ILE A CA 1
ATOM 595 C C . ILE A 1 79 ? -10.182 0.800 10.765 1.00 94.56 79 ILE A C 1
ATOM 597 O O . ILE A 1 79 ? -11.101 1.364 11.365 1.00 94.56 79 ILE A O 1
ATOM 601 N N . SER A 1 80 ? -8.914 0.892 11.176 1.00 93.25 80 SER A N 1
ATOM 602 C CA . SER A 1 80 ? -8.533 1.631 12.387 1.00 93.25 80 SER A CA 1
ATOM 603 C C . SER A 1 80 ? -8.803 3.135 12.270 1.00 93.25 80 SER A C 1
ATOM 605 O O . SER A 1 80 ? -9.264 3.745 13.238 1.00 93.25 80 SER A O 1
ATOM 607 N N . GLY A 1 81 ? -8.604 3.725 11.087 1.00 91.00 81 GLY A N 1
ATOM 608 C CA . GLY A 1 81 ? -8.926 5.126 10.811 1.00 91.00 81 GLY A CA 1
ATOM 609 C C . GLY A 1 81 ? -10.426 5.417 10.917 1.00 91.00 81 GLY A C 1
ATOM 610 O O . GLY A 1 81 ? -10.828 6.339 11.633 1.00 91.00 81 GLY A O 1
ATOM 611 N N . VAL A 1 82 ? -11.267 4.592 10.278 1.00 93.88 82 VAL A N 1
ATOM 612 C CA . VAL A 1 82 ? -12.737 4.723 10.329 1.00 93.88 82 VAL A CA 1
ATOM 613 C C . VAL A 1 82 ? -13.259 4.545 11.756 1.00 93.88 82 VAL A C 1
ATOM 615 O O . VAL A 1 82 ? -14.082 5.342 12.223 1.00 93.88 82 VAL A O 1
ATOM 618 N N . TRP A 1 83 ? -12.750 3.555 12.494 1.00 90.88 83 TRP A N 1
ATOM 619 C CA . TRP A 1 83 ? -13.101 3.374 13.904 1.00 90.88 83 TRP A CA 1
ATOM 620 C C . TRP A 1 83 ? -12.743 4.627 14.714 1.00 90.88 83 TRP A C 1
ATOM 622 O O . TRP A 1 83 ? -13.589 5.200 15.398 1.00 90.88 83 TRP A O 1
ATOM 632 N N . MET A 1 84 ? -11.511 5.124 14.619 1.00 88.25 84 MET A N 1
ATOM 633 C CA . MET A 1 84 ? -11.103 6.288 15.408 1.00 88.25 84 MET A CA 1
ATOM 634 C C . MET A 1 84 ? -11.889 7.563 15.077 1.00 88.25 84 MET A C 1
ATOM 636 O O . MET A 1 84 ? -12.114 8.384 15.974 1.00 88.25 84 MET A O 1
ATOM 640 N N . TRP A 1 85 ? -12.302 7.735 13.819 1.00 90.50 85 TRP A N 1
ATOM 641 C CA . TRP A 1 85 ? -13.156 8.840 13.389 1.00 90.50 85 TRP A CA 1
ATOM 642 C C . TRP A 1 85 ? -14.569 8.729 13.975 1.00 90.50 85 TRP A C 1
ATOM 644 O O . TRP A 1 85 ? -15.071 9.687 14.569 1.00 90.50 85 TRP A O 1
ATOM 654 N N . THR A 1 86 ? -15.186 7.549 13.895 1.00 89.50 86 THR A N 1
ATOM 655 C CA . THR A 1 86 ? -16.522 7.306 14.463 1.00 89.50 86 THR A CA 1
ATOM 656 C C . THR A 1 86 ? -16.541 7.443 15.987 1.00 89.50 86 THR A C 1
ATOM 658 O O . THR A 1 86 ? -17.419 8.116 16.525 1.00 89.50 86 THR A O 1
ATOM 661 N N . ASP A 1 87 ? -15.541 6.916 16.698 1.00 86.06 87 ASP A N 1
ATOM 662 C CA . ASP A 1 87 ? -15.408 7.077 18.153 1.00 86.06 87 ASP A CA 1
ATOM 663 C C . ASP A 1 87 ? -15.266 8.559 18.553 1.00 86.06 87 ASP A C 1
ATOM 665 O O . ASP A 1 87 ? -15.891 9.016 19.513 1.00 86.06 87 ASP A O 1
ATOM 669 N N . LEU A 1 88 ? -14.521 9.356 17.778 1.00 83.38 88 LEU A N 1
ATOM 670 C CA . LEU A 1 88 ? -14.415 10.800 18.003 1.00 83.38 88 LEU A CA 1
ATOM 671 C C . LEU A 1 88 ? -15.773 11.506 17.847 1.00 83.38 88 LEU A C 1
ATOM 673 O O . LEU A 1 88 ? -16.139 12.326 18.696 1.00 83.38 88 LEU A O 1
ATOM 677 N N . ILE A 1 89 ? -16.527 11.178 16.794 1.00 85.94 89 ILE A N 1
ATOM 678 C CA . ILE A 1 89 ? -17.859 11.747 16.536 1.00 85.94 89 ILE A CA 1
ATOM 679 C C . ILE A 1 89 ? -18.832 11.378 17.658 1.00 85.94 89 ILE A C 1
ATOM 681 O O . ILE A 1 89 ? -19.550 12.243 18.167 1.00 85.94 89 ILE A O 1
ATOM 685 N N . LEU A 1 90 ? -18.833 10.115 18.088 1.00 84.69 90 LEU A N 1
ATOM 686 C CA . LEU A 1 90 ? -19.696 9.631 19.165 1.00 84.69 90 LEU A CA 1
ATOM 687 C C . LEU A 1 90 ? -19.376 10.318 20.498 1.00 84.69 90 LEU A C 1
ATOM 689 O O . LEU A 1 90 ? -20.291 10.739 21.207 1.00 84.69 90 LEU A O 1
ATOM 693 N N . ARG A 1 91 ? -18.092 10.513 20.825 1.00 81.88 91 ARG A N 1
ATOM 694 C CA . ARG A 1 91 ? -17.671 11.254 22.028 1.00 81.88 91 ARG A CA 1
ATOM 695 C C . ARG A 1 91 ? -18.088 12.721 21.991 1.00 81.88 91 ARG A C 1
ATOM 697 O O . ARG A 1 91 ? -18.474 13.262 23.024 1.00 81.88 91 ARG A O 1
ATOM 704 N N . LYS A 1 92 ? -18.022 13.369 20.821 1.00 82.56 92 LYS A N 1
ATOM 705 C CA . LYS A 1 92 ? -18.470 14.760 20.653 1.00 82.56 92 LYS A CA 1
ATOM 706 C C . LYS A 1 92 ? -19.985 14.877 20.847 1.00 82.56 92 LYS A C 1
ATOM 708 O O . LYS A 1 92 ? -20.421 15.719 21.619 1.00 82.56 92 LYS A O 1
ATOM 713 N N . ARG A 1 93 ? -20.773 13.972 20.250 1.00 82.06 93 ARG A N 1
ATOM 714 C CA . ARG A 1 93 ? -22.236 13.920 20.441 1.00 82.06 93 ARG A CA 1
ATOM 715 C C . ARG A 1 93 ? -22.646 13.705 21.900 1.00 82.06 93 ARG A C 1
ATOM 717 O O . ARG A 1 93 ? -23.620 14.299 22.339 1.00 82.06 93 ARG A O 1
ATOM 724 N N . ARG A 1 94 ? -21.917 12.872 22.655 1.00 80.38 94 ARG A N 1
ATOM 725 C CA . ARG A 1 94 ? -22.209 12.629 24.080 1.00 80.38 94 ARG A CA 1
ATOM 726 C C . ARG A 1 94 ? -21.987 13.862 24.958 1.00 80.38 94 ARG A C 1
ATOM 728 O O . ARG A 1 94 ? -22.778 14.067 25.867 1.00 80.38 94 ARG A O 1
ATOM 735 N N . ARG A 1 95 ? -20.958 14.678 24.689 1.00 79.81 95 ARG A N 1
ATOM 736 C CA . ARG A 1 95 ? -20.716 15.919 25.450 1.00 79.81 95 ARG A CA 1
ATOM 737 C C . ARG A 1 95 ? -21.835 16.942 25.257 1.00 79.81 95 ARG A C 1
ATOM 739 O O . ARG A 1 95 ? -22.394 17.386 26.244 1.00 79.81 95 ARG A O 1
ATOM 746 N N . ASN A 1 96 ? -22.249 17.184 24.015 1.00 78.69 96 ASN A N 1
ATOM 747 C CA . ASN A 1 96 ? -23.315 18.141 23.695 1.00 78.69 96 ASN A CA 1
ATOM 748 C C . ASN A 1 96 ? -24.716 17.736 24.203 1.00 78.69 96 ASN A C 1
ATOM 750 O O . ASN A 1 96 ? -25.649 18.510 24.060 1.00 78.69 96 ASN A O 1
ATOM 754 N N . LYS A 1 97 ? -24.906 16.506 24.703 1.00 75.00 97 LYS A N 1
ATOM 755 C CA . LYS A 1 97 ? -26.180 16.061 25.296 1.00 75.00 97 LYS A CA 1
ATOM 756 C C . LYS A 1 97 ? -26.267 16.378 26.800 1.00 75.00 97 LYS A C 1
ATOM 758 O O . LYS A 1 97 ? -27.342 16.259 27.375 1.00 75.00 97 LYS A O 1
ATOM 763 N N . HIS A 1 98 ? -25.139 16.701 27.433 1.00 69.25 98 HIS A N 1
ATOM 764 C CA . HIS A 1 98 ? -25.032 17.013 28.863 1.00 69.25 98 HIS A CA 1
ATOM 765 C C . HIS A 1 98 ? -24.788 18.508 29.143 1.00 69.25 98 HIS A C 1
ATOM 767 O O . HIS A 1 98 ? -24.683 18.878 30.310 1.00 69.25 98 HIS A O 1
ATOM 773 N N . GLU A 1 99 ? -24.691 19.327 28.095 1.00 63.94 99 GLU A N 1
ATOM 774 C CA . GLU A 1 99 ? -24.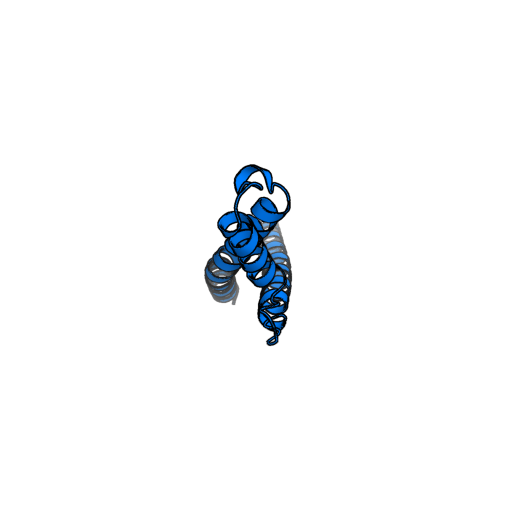694 20.798 28.124 1.00 63.94 99 GLU A CA 1
ATOM 775 C C . GLU A 1 99 ? -26.078 21.296 27.695 1.00 63.94 99 GLU A C 1
ATOM 777 O O . GLU A 1 99 ? -26.544 22.297 28.278 1.00 63.94 99 GLU A O 1
#

pLDDT: mean 86.33, std 6.65, range [63.94, 94.69]

Mean predicted aligned error: 6.3 Å

Radius of gyration: 20.0 Å; Cα contacts (8 Å, |Δi|>4): 53; chains: 1; bounding box: 43×38×57 Å

Solvent-accessible surface area (backbone atoms only — not comparable to full-atom values): 5482 Å² total; per-residue (Å²): 108,74,68,58,53,50,52,50,50,52,55,53,42,55,58,43,48,55,54,50,49,52,45,48,52,37,46,50,48,66,73,44,43,80,81,64,46,78,91,42,74,66,32,51,54,49,51,52,49,40,48,19,67,54,63,13,42,51,90,95,49,74,48,38,67,59,48,51,47,52,53,51,46,52,52,53,49,51,53,54,50,54,50,55,51,51,53,51,52,52,54,52,56,56,52,69,72,79,109

Sequence (99 aa):
MYKTLKVIHHIAGLIGSLLVLLMAITGILLNHRSLIGYSSNTAFELQKFIFALHSGSVGNTSIVWLTDIGAICMIVLSISGVWMWTDLILRKRRRNKHE